Protein AF-M8AUJ8-F1 (afdb_monomer)

Solvent-accessible surface area (backbone atoms only — not comparable to full-atom values): 9485 Å² total; per-residue (Å²): 131,83,84,52,69,58,59,58,50,34,72,78,35,79,86,56,58,68,71,60,50,44,54,39,23,59,76,40,74,68,33,65,74,53,20,54,47,54,51,48,52,47,52,52,50,66,52,39,80,60,68,88,82,82,86,84,82,90,74,91,77,80,83,73,82,76,76,79,66,92,47,74,65,52,48,51,51,50,45,53,54,51,43,72,70,37,91,43,76,68,50,25,48,56,54,46,52,52,52,52,52,52,51,52,49,52,59,59,67,68,64,63,88,78,87,89,83,90,77,83,75,90,72,87,74,89,78,88,82,91,84,81,92,83,79,88,79,84,87,86,80,80,134

Foldseek 3Di:
DPDDLLVVLCVVVVPDDSVVLVVLCVVVVNDSVRSNVVVVVVVVVVVVVPDDDDDDDDDDDDDPPDDLDDDPVVLVVQLVVQLVPAPDPVSSVSSNVVSVVSVVVVVVVVPDPDDDDDDPDDDDDDDDDDDDDDDDDDDDDDD

Organism: Aegilops tauschii (NCBI:txid37682)

Radius of gyration: 35.71 Å; Cα contacts (8 Å, |Δi|>4): 50; chains: 1; bounding box: 120×41×60 Å

pLDDT: mean 72.96, std 19.4, range [40.44, 93.88]

Secondary structure (DSSP, 8-state):
----HHHHHHHH-TTS-HHHHHHHHHHTTT-HHHHHHHHHHHHHHHGGGG----------------PPPSSHHHHHHHHHHHHHT-SSHHHHHHHHHHHHHHHHHHHHHT-----SS--------------------------

Sequence (143 aa):
MEFDPVEAVQSVFPSADPQLLRGYLEASGNVLDAAIRSFRDYLASDSATTNAGASSSGVASDVPVMNTPANRTEWAELIVKEMSSASDPNDTRNRVFRILEMFDKCAANCSTPDEAHKMRETKGTTDGAGGKVSSGGDKRGKE

Nearest PDB structures (foldseek):
  2lva-assembly1_A  TM=3.846E-01  e=8.266E-01  Homo sapiens
  7lvf-assembly1_A  TM=7.072E-01  e=7.961E+00  Juglans regia

Mean predicted aligned error: 20.84 Å

Structure (mmCIF, N/CA/C/O backbone):
data_AF-M8AUJ8-F1
#
_entry.id   AF-M8AUJ8-F1
#
loop_
_atom_site.group_PDB
_atom_site.id
_atom_site.type_symbol
_atom_site.label_atom_id
_atom_site.label_alt_id
_atom_site.label_comp_id
_atom_site.label_asym_id
_atom_site.label_entity_id
_atom_site.label_seq_id
_atom_site.pdbx_PDB_ins_code
_atom_site.Cartn_x
_atom_site.Cartn_y
_atom_site.Cartn_z
_atom_site.occupancy
_atom_site.B_iso_or_equiv
_atom_site.auth_seq_id
_atom_site.auth_comp_id
_atom_site.auth_asym_id
_atom_site.auth_atom_id
_atom_site.pdbx_PDB_model_num
ATOM 1 N N . MET A 1 1 ? -21.529 20.122 -26.507 1.00 50.72 1 MET A N 1
ATOM 2 C CA . MET A 1 1 ? -20.677 19.749 -25.365 1.00 50.72 1 MET A CA 1
ATOM 3 C C . MET A 1 1 ? -19.553 18.921 -25.933 1.00 50.72 1 MET A C 1
ATOM 5 O O . MET A 1 1 ? -19.816 17.836 -26.434 1.00 50.72 1 MET A O 1
ATOM 9 N N . GLU A 1 2 ? -18.360 19.501 -25.997 1.00 73.94 2 GLU A N 1
ATOM 10 C CA . GLU A 1 2 ? -17.145 18.750 -26.301 1.00 73.94 2 GLU A CA 1
ATOM 11 C C . GLU A 1 2 ? -16.922 17.816 -25.110 1.00 73.94 2 GLU A C 1
ATOM 13 O O . GLU A 1 2 ? -16.987 18.259 -23.965 1.00 73.94 2 GLU A O 1
ATOM 18 N N . PHE A 1 3 ? -16.836 16.514 -25.359 1.00 78.38 3 PHE A N 1
ATOM 19 C CA . PHE A 1 3 ? -16.616 15.552 -24.289 1.00 78.38 3 PHE A CA 1
ATOM 20 C C . PHE A 1 3 ? -15.154 15.666 -23.872 1.00 78.38 3 PHE A C 1
ATOM 22 O O . PHE A 1 3 ? -14.282 15.214 -24.613 1.00 78.38 3 PHE A O 1
ATOM 29 N N . ASP A 1 4 ? -14.893 16.293 -22.725 1.00 87.00 4 ASP A N 1
ATOM 30 C CA . ASP A 1 4 ? -13.550 16.311 -22.160 1.00 87.00 4 ASP A CA 1
ATOM 31 C C . ASP A 1 4 ? -13.321 14.992 -21.397 1.00 87.00 4 ASP A C 1
ATOM 33 O O . ASP A 1 4 ? -13.940 14.760 -20.349 1.00 87.00 4 ASP A O 1
ATOM 37 N N . PRO A 1 5 ? -12.450 14.097 -21.900 1.00 85.69 5 PRO A N 1
ATOM 38 C CA . PRO A 1 5 ? -12.141 12.848 -21.216 1.00 85.69 5 PRO A CA 1
ATOM 39 C C . PRO A 1 5 ? -11.536 13.093 -19.828 1.00 85.69 5 PRO A C 1
ATOM 41 O O . PRO A 1 5 ? -11.712 12.261 -18.940 1.00 85.69 5 PRO A O 1
ATOM 44 N N . VAL A 1 6 ? -10.876 14.234 -19.602 1.00 90.00 6 VAL A N 1
ATOM 45 C CA . VAL A 1 6 ? -10.307 14.602 -18.299 1.00 90.00 6 VAL A CA 1
ATOM 46 C C . VAL A 1 6 ? -11.417 14.890 -17.294 1.00 90.00 6 VAL A C 1
ATOM 48 O O . VAL A 1 6 ? -11.365 14.366 -16.183 1.00 90.00 6 VAL A O 1
ATOM 51 N N . GLU A 1 7 ? -12.448 15.645 -17.684 1.00 90.94 7 GLU A N 1
ATOM 52 C CA . GLU A 1 7 ? -13.608 15.910 -16.821 1.00 90.94 7 GLU A CA 1
ATOM 53 C C . GLU A 1 7 ? -14.366 14.621 -16.484 1.00 90.94 7 GLU A C 1
ATOM 55 O O . GLU A 1 7 ? -14.806 14.435 -15.348 1.00 90.94 7 GLU A O 1
ATOM 60 N N . ALA A 1 8 ? -14.470 13.691 -17.438 1.00 89.56 8 ALA A N 1
ATOM 61 C CA . ALA A 1 8 ? -15.105 12.398 -17.203 1.00 89.56 8 ALA A CA 1
ATOM 62 C C . ALA A 1 8 ? -14.354 11.566 -16.147 1.00 89.56 8 ALA A C 1
ATOM 64 O O . ALA A 1 8 ? -14.984 10.996 -15.253 1.00 89.56 8 ALA A O 1
ATOM 65 N N . VAL A 1 9 ? -13.015 11.527 -16.194 1.00 89.69 9 VAL A N 1
ATOM 66 C CA . VAL A 1 9 ? -12.211 10.867 -15.148 1.00 89.69 9 VAL A CA 1
ATOM 67 C C . VAL A 1 9 ? -12.296 11.636 -13.826 1.00 89.69 9 VAL A C 1
ATOM 69 O O . VAL A 1 9 ? -12.431 11.023 -12.768 1.00 89.69 9 VAL A O 1
ATOM 72 N N . GLN A 1 10 ? -12.280 12.968 -13.865 1.00 90.19 10 GLN A N 1
ATOM 73 C CA . GLN A 1 10 ? -12.357 13.818 -12.675 1.00 90.19 10 GLN A CA 1
ATOM 74 C C . GLN A 1 10 ? -13.713 13.712 -11.964 1.00 90.19 10 GLN A C 1
ATOM 76 O O . GLN A 1 10 ? -13.777 13.795 -10.741 1.00 90.19 10 GLN A O 1
ATOM 81 N N . SER A 1 11 ? -14.796 13.433 -12.692 1.00 90.00 11 SER A N 1
ATOM 82 C CA . SER A 1 11 ? -16.095 13.115 -12.091 1.00 90.00 11 SER A CA 1
ATOM 83 C C . SER A 1 11 ? -16.045 11.836 -11.245 1.00 90.00 11 SER A C 1
ATOM 85 O O . SER A 1 11 ? -16.711 11.757 -10.212 1.00 90.00 11 SER A O 1
ATOM 87 N N . VAL A 1 12 ? -15.227 10.854 -11.643 1.00 90.81 12 VAL A N 1
ATOM 88 C CA . VAL A 1 12 ? -14.999 9.612 -10.884 1.00 90.81 12 VAL A CA 1
ATOM 89 C C . VAL A 1 12 ? -14.008 9.828 -9.736 1.00 90.81 12 VAL A C 1
ATOM 91 O O . VAL A 1 12 ? -14.132 9.183 -8.695 1.00 90.81 12 VAL A O 1
ATOM 94 N N . PHE A 1 13 ? -13.055 10.751 -9.896 1.00 89.62 13 PHE A N 1
ATOM 95 C CA . PHE A 1 13 ? -12.055 11.101 -8.883 1.00 89.62 13 PHE A CA 1
ATOM 96 C C . PHE A 1 13 ? -12.034 12.616 -8.620 1.00 89.62 13 PHE A C 1
ATOM 98 O O . PHE A 1 13 ? -11.138 13.312 -9.102 1.00 89.62 13 PHE A O 1
ATOM 105 N N . PRO A 1 14 ? -12.977 13.145 -7.816 1.00 85.88 14 PRO A N 1
ATOM 106 C CA . PRO A 1 14 ? -13.127 14.591 -7.615 1.00 85.88 14 PRO A CA 1
ATOM 107 C C . PRO A 1 14 ? -11.910 15.254 -6.961 1.00 85.88 14 PRO A C 1
ATOM 109 O O . PRO A 1 14 ? -11.692 16.451 -7.113 1.00 85.88 14 PRO A O 1
ATOM 112 N N . SER A 1 15 ? -11.128 14.476 -6.210 1.00 83.69 15 SER A N 1
ATOM 113 C CA . SER A 1 15 ? -9.914 14.919 -5.523 1.00 83.69 15 SER A CA 1
ATOM 114 C C . SER A 1 15 ? -8.636 14.713 -6.339 1.00 83.69 15 SER A C 1
ATOM 116 O O . SER A 1 15 ? -7.559 15.052 -5.854 1.00 83.69 15 SER A O 1
ATOM 118 N N . ALA A 1 16 ? -8.718 14.108 -7.529 1.00 86.31 16 ALA A N 1
ATOM 119 C CA . ALA A 1 16 ? -7.545 13.843 -8.351 1.00 86.31 16 ALA A CA 1
ATOM 120 C C . ALA A 1 16 ? -7.093 15.100 -9.096 1.00 86.31 16 ALA A C 1
ATOM 122 O O . ALA A 1 16 ? -7.909 15.870 -9.608 1.00 86.31 16 ALA A O 1
ATOM 123 N N . ASP A 1 17 ? -5.775 15.278 -9.177 1.00 91.38 17 ASP A N 1
ATOM 124 C CA . ASP A 1 17 ? -5.172 16.385 -9.909 1.00 91.38 17 ASP A CA 1
ATOM 125 C C . ASP A 1 17 ? -5.405 16.225 -11.427 1.00 91.38 17 ASP A C 1
ATOM 127 O O . ASP A 1 17 ? -4.971 15.226 -12.012 1.00 91.38 17 ASP A O 1
ATOM 131 N N . PRO A 1 18 ? -6.060 17.189 -12.099 1.00 88.75 18 PRO A N 1
ATOM 132 C CA . PRO A 1 18 ? -6.345 17.099 -13.528 1.00 88.75 18 PRO A CA 1
ATOM 133 C C . PRO A 1 18 ? -5.096 17.006 -14.419 1.00 88.75 18 PRO A C 1
ATOM 135 O O . PRO A 1 18 ? -5.197 16.460 -15.520 1.00 88.75 18 PRO A O 1
ATOM 138 N N . GLN A 1 19 ? -3.920 17.481 -13.982 1.00 90.38 19 GLN A N 1
ATOM 139 C CA . GLN A 1 19 ? -2.674 17.287 -14.748 1.00 90.38 19 GLN A CA 1
ATOM 140 C C . GLN A 1 19 ? -2.210 15.829 -14.718 1.00 90.38 19 GLN A C 1
ATOM 142 O O . GLN A 1 19 ? -1.810 15.276 -15.744 1.00 90.38 19 GLN A O 1
ATOM 147 N N . LEU A 1 20 ? -2.337 15.178 -13.564 1.00 89.69 20 LEU A N 1
ATOM 148 C CA . LEU A 1 20 ? -2.041 13.760 -13.418 1.00 89.69 20 LEU A 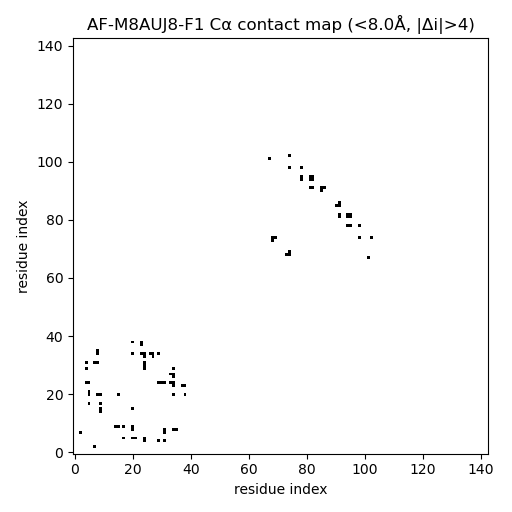CA 1
ATOM 149 C C . LEU A 1 20 ? -3.000 12.900 -14.253 1.00 89.69 20 LEU A C 1
ATOM 151 O O . LEU A 1 20 ? -2.557 12.010 -14.979 1.00 89.69 20 LEU A O 1
ATOM 155 N N . LEU A 1 21 ? -4.303 13.207 -14.224 1.00 90.88 21 LEU A N 1
ATOM 156 C CA . LEU A 1 21 ? -5.311 12.505 -15.032 1.00 90.88 21 LEU A CA 1
ATOM 157 C C . LEU A 1 21 ? -5.025 12.603 -16.539 1.00 90.88 21 LEU A C 1
ATOM 159 O O . LEU A 1 21 ? -5.172 11.610 -17.255 1.00 90.88 21 LEU A O 1
ATOM 163 N N . ARG A 1 22 ? -4.568 13.771 -17.014 1.00 91.06 22 ARG A N 1
ATOM 164 C CA . ARG A 1 22 ? -4.143 13.973 -18.410 1.00 91.06 22 ARG A CA 1
ATOM 165 C C . ARG A 1 22 ? -3.005 13.035 -18.805 1.00 91.06 22 ARG A C 1
ATOM 167 O O . ARG A 1 22 ? -3.096 12.411 -19.857 1.00 91.06 22 ARG A O 1
ATOM 174 N N . GLY A 1 23 ? -1.996 12.872 -17.950 1.00 90.94 23 GLY A N 1
ATOM 175 C CA . GLY A 1 23 ? -0.880 11.957 -18.211 1.00 90.94 23 GLY A CA 1
ATOM 176 C C . GLY A 1 23 ? -1.323 10.498 -18.376 1.00 90.94 23 GLY A C 1
ATOM 177 O O . GLY A 1 23 ? -0.884 9.815 -19.301 1.00 90.94 23 GLY A O 1
ATOM 178 N N . TYR A 1 24 ? -2.250 10.026 -17.536 1.00 90.62 24 TYR A N 1
ATOM 179 C CA . TYR A 1 24 ? -2.796 8.665 -17.651 1.00 90.62 24 TYR A CA 1
ATOM 180 C C . TYR A 1 24 ? -3.697 8.478 -18.873 1.00 90.62 24 TYR A C 1
ATOM 182 O O . TYR A 1 24 ? -3.685 7.407 -19.487 1.00 90.62 24 TYR A O 1
ATOM 190 N N . LEU A 1 25 ? -4.464 9.503 -19.246 1.00 92.38 25 LEU A N 1
ATOM 191 C CA . LEU A 1 25 ? -5.272 9.492 -20.464 1.00 92.38 25 LEU A CA 1
ATOM 192 C C . LEU A 1 25 ? -4.398 9.431 -21.715 1.00 92.38 25 LEU A C 1
ATOM 194 O O . LEU A 1 25 ? -4.657 8.601 -22.583 1.00 92.38 25 LEU A O 1
ATOM 198 N N . GLU A 1 26 ? -3.342 10.238 -21.792 1.00 92.62 26 GLU A N 1
ATOM 199 C CA . GLU A 1 26 ? -2.412 10.239 -22.925 1.00 92.62 26 GLU A CA 1
ATOM 200 C C . GLU A 1 26 ? -1.674 8.897 -23.052 1.00 92.62 26 GLU A C 1
ATOM 202 O O . GLU A 1 26 ? -1.658 8.301 -24.131 1.00 92.62 26 GLU A O 1
ATOM 207 N N . ALA A 1 27 ? -1.177 8.350 -21.936 1.00 89.81 27 ALA A N 1
ATOM 208 C CA . ALA A 1 27 ? -0.544 7.029 -21.899 1.00 89.81 27 ALA A CA 1
ATOM 209 C C . ALA A 1 27 ? -1.498 5.890 -22.306 1.00 89.81 27 ALA A C 1
ATOM 211 O O . ALA A 1 27 ? -1.072 4.881 -22.866 1.00 89.81 27 ALA A O 1
ATOM 212 N N . SER A 1 28 ? -2.797 6.064 -22.055 1.00 88.38 28 SER A N 1
ATOM 213 C CA . SER A 1 28 ? -3.847 5.110 -22.423 1.00 88.38 28 SER A CA 1
ATOM 214 C C . SER A 1 28 ? -4.383 5.309 -23.846 1.00 88.38 28 SER A C 1
ATOM 216 O O . SER A 1 28 ? -5.363 4.662 -24.216 1.00 88.38 28 SER A O 1
ATOM 218 N N . GLY A 1 29 ? -3.811 6.220 -24.643 1.00 91.25 29 GLY A N 1
ATOM 219 C CA . GLY A 1 29 ? -4.315 6.534 -25.984 1.00 91.25 29 GLY A CA 1
ATOM 220 C C . GLY A 1 29 ? -5.706 7.177 -25.967 1.00 91.25 29 GLY A C 1
ATOM 221 O O . GLY A 1 29 ? -6.522 6.921 -26.849 1.00 91.25 29 GLY A O 1
ATOM 222 N N . ASN A 1 30 ? -5.990 7.979 -24.939 1.00 89.94 30 ASN A N 1
ATOM 223 C CA . ASN A 1 30 ? -7.273 8.629 -24.677 1.00 89.94 30 ASN A CA 1
ATOM 224 C C . ASN A 1 30 ? -8.450 7.659 -24.438 1.00 89.94 30 ASN A C 1
ATOM 226 O O . ASN A 1 30 ? -9.613 7.999 -24.663 1.00 89.94 30 ASN A O 1
ATOM 230 N N . VAL A 1 31 ? -8.162 6.440 -23.968 1.00 93.88 31 VAL A N 1
ATOM 231 C CA . VAL A 1 31 ? -9.175 5.445 -23.591 1.00 93.88 31 VAL A CA 1
ATOM 232 C C . VAL A 1 31 ? -9.560 5.619 -22.120 1.00 93.88 31 VAL A C 1
ATOM 234 O O . VAL A 1 31 ? -8.780 5.310 -21.218 1.00 93.88 31 VAL A O 1
ATOM 237 N N . LEU A 1 32 ? -10.794 6.069 -21.878 1.00 90.94 32 LEU A N 1
ATOM 238 C CA . LEU A 1 32 ? -11.307 6.404 -20.544 1.00 90.94 32 LEU A CA 1
ATOM 239 C C . LEU A 1 32 ? -11.207 5.233 -19.548 1.00 90.94 32 LEU A C 1
ATOM 241 O O . LEU A 1 32 ? -10.657 5.381 -18.460 1.00 90.94 32 LEU A O 1
ATOM 245 N N . ASP A 1 33 ? -11.678 4.047 -19.936 1.00 91.88 33 ASP A N 1
ATOM 246 C CA . ASP A 1 33 ? -11.652 2.844 -19.090 1.00 91.88 33 ASP A CA 1
ATOM 247 C C . ASP A 1 33 ? -10.242 2.336 -18.773 1.00 91.88 33 ASP A C 1
ATOM 249 O O . ASP A 1 33 ? -10.028 1.664 -17.761 1.00 91.88 33 ASP A O 1
ATOM 253 N N . ALA A 1 34 ? -9.274 2.591 -19.652 1.00 93.62 34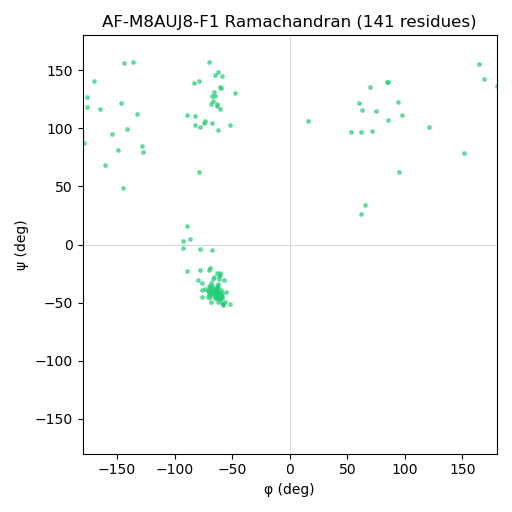 ALA A N 1
ATOM 254 C CA . ALA A 1 34 ? -7.885 2.227 -19.407 1.00 93.62 34 ALA A CA 1
ATOM 255 C C . ALA A 1 34 ? -7.254 3.205 -18.408 1.00 93.62 34 ALA A C 1
ATOM 257 O O . ALA A 1 34 ? -6.685 2.751 -17.416 1.00 93.62 34 ALA A O 1
ATOM 258 N N . ALA A 1 35 ? -7.481 4.511 -18.587 1.00 92.88 35 ALA A N 1
ATOM 259 C CA . ALA A 1 35 ? -6.975 5.552 -17.694 1.00 92.88 35 ALA A CA 1
ATOM 260 C C . ALA A 1 35 ? -7.561 5.458 -16.275 1.00 92.88 35 ALA A C 1
ATOM 262 O O . ALA A 1 35 ? -6.831 5.560 -15.289 1.00 92.88 35 ALA A O 1
ATOM 263 N N . ILE A 1 36 ? -8.870 5.203 -16.147 1.00 92.38 36 ILE A N 1
ATOM 264 C CA . ILE A 1 36 ? -9.527 5.007 -14.842 1.00 92.38 36 ILE A CA 1
ATOM 265 C C . ILE A 1 36 ? -8.920 3.807 -14.111 1.00 92.38 36 ILE A C 1
ATOM 267 O O . ILE A 1 36 ? -8.688 3.869 -12.905 1.00 92.38 36 ILE A O 1
ATOM 271 N N . ARG A 1 37 ? -8.667 2.708 -14.828 1.00 93.88 37 ARG A N 1
ATOM 272 C CA . ARG A 1 37 ? -8.092 1.489 -14.251 1.00 93.88 37 ARG A CA 1
ATOM 273 C C . ARG A 1 37 ? -6.648 1.706 -13.818 1.00 93.88 37 ARG A C 1
ATOM 275 O O . ARG A 1 37 ? -6.343 1.435 -12.667 1.00 93.88 37 ARG A O 1
ATOM 282 N N . SER A 1 38 ? -5.800 2.268 -14.681 1.00 89.56 38 SER A N 1
ATOM 283 C CA . SER A 1 38 ? -4.396 2.534 -14.346 1.00 89.56 38 SER A CA 1
ATOM 284 C C . SER A 1 38 ? -4.258 3.523 -13.193 1.00 89.56 38 SER A C 1
ATOM 286 O O . SER A 1 38 ? -3.383 3.363 -12.350 1.00 89.56 38 SER A O 1
ATOM 288 N N . PHE A 1 39 ? -5.136 4.527 -13.123 1.00 90.56 39 PHE A N 1
ATOM 289 C CA . PHE A 1 39 ? -5.132 5.485 -12.023 1.00 90.56 39 PHE A CA 1
ATOM 290 C C . PHE A 1 39 ? -5.610 4.854 -10.709 1.00 90.56 39 PHE A C 1
ATOM 292 O O . PHE A 1 39 ? -5.025 5.109 -9.661 1.00 90.56 39 PHE A O 1
ATOM 299 N N . ARG A 1 40 ? -6.621 3.975 -10.748 1.00 89.56 40 ARG A N 1
ATOM 300 C CA . ARG A 1 40 ? -7.019 3.172 -9.578 1.00 89.56 40 ARG A CA 1
ATOM 301 C C . ARG A 1 40 ? -5.912 2.244 -9.126 1.00 89.56 40 ARG A C 1
ATOM 303 O O . ARG A 1 40 ? -5.686 2.158 -7.929 1.00 89.56 40 ARG A O 1
ATOM 310 N N . ASP A 1 41 ? -5.231 1.589 -10.057 1.00 89.94 41 ASP A N 1
ATOM 311 C CA . ASP A 1 41 ? -4.105 0.717 -9.746 1.00 89.94 41 ASP A CA 1
ATOM 312 C C . ASP A 1 41 ? -2.955 1.527 -9.150 1.00 89.94 41 ASP A C 1
ATOM 314 O O . ASP A 1 41 ? -2.353 1.080 -8.184 1.00 89.94 41 ASP A O 1
ATOM 318 N N . TYR A 1 42 ? -2.700 2.745 -9.640 1.00 86.88 42 TYR A N 1
ATOM 319 C CA . TYR A 1 42 ? -1.747 3.676 -9.037 1.00 86.88 42 TYR A CA 1
ATOM 320 C C . TYR A 1 42 ? -2.154 4.073 -7.614 1.00 86.88 42 TYR A C 1
ATOM 322 O O . TYR A 1 42 ? -1.342 3.936 -6.711 1.00 86.88 42 TYR A O 1
ATOM 330 N N . LEU A 1 43 ? -3.404 4.481 -7.374 1.00 85.56 43 LEU A N 1
ATOM 331 C CA . LEU A 1 43 ? -3.892 4.814 -6.029 1.00 85.56 43 LEU A CA 1
ATOM 332 C C . LEU A 1 43 ? -3.883 3.603 -5.092 1.00 85.56 43 LEU A C 1
ATOM 334 O O . LEU A 1 43 ? -3.548 3.728 -3.919 1.00 85.56 43 LEU A O 1
ATOM 338 N N . ALA A 1 44 ? -4.238 2.428 -5.605 1.00 82.69 44 ALA A N 1
ATOM 339 C CA . ALA A 1 44 ? -4.172 1.177 -4.871 1.00 82.69 44 ALA A CA 1
ATOM 340 C C . ALA A 1 44 ? -2.721 0.773 -4.601 1.00 82.69 44 ALA A C 1
ATOM 342 O O . ALA A 1 44 ? -2.470 0.212 -3.548 1.00 82.69 44 ALA A O 1
ATOM 343 N N . SER A 1 45 ? -1.781 1.082 -5.499 1.00 74.31 45 SER A N 1
ATOM 344 C CA . SER A 1 45 ? -0.343 0.811 -5.349 1.00 74.31 45 SER A CA 1
ATOM 345 C C . SER A 1 45 ? 0.335 1.792 -4.392 1.00 74.31 45 SER A C 1
ATOM 347 O O . SER A 1 45 ? 1.149 1.379 -3.573 1.00 74.31 45 SER A O 1
ATOM 349 N N . ASP A 1 46 ? -0.043 3.068 -4.440 1.00 62.31 46 ASP A N 1
ATOM 350 C CA . ASP A 1 46 ? 0.396 4.118 -3.514 1.00 62.31 46 ASP A CA 1
ATOM 351 C C . ASP A 1 46 ? -0.168 3.847 -2.107 1.00 62.31 46 ASP A C 1
ATOM 353 O O . ASP A 1 46 ? 0.557 3.853 -1.112 1.00 62.31 46 ASP A O 1
ATOM 357 N N . SER A 1 47 ? -1.433 3.410 -2.038 1.00 50.78 47 SER A N 1
ATOM 358 C CA . SER A 1 47 ? -2.037 2.846 -0.826 1.00 50.78 47 SER A CA 1
ATOM 359 C C . SER A 1 47 ? -1.465 1.469 -0.444 1.00 50.78 47 SER A C 1
ATOM 361 O O . SER A 1 47 ? -1.579 1.074 0.717 1.00 50.78 47 SER A O 1
ATOM 363 N N . ALA A 1 48 ? -0.833 0.733 -1.366 1.00 43.66 48 ALA A N 1
ATOM 364 C CA . ALA A 1 48 ? -0.215 -0.577 -1.127 1.00 43.66 48 ALA A CA 1
ATOM 365 C C . ALA A 1 48 ? 1.254 -0.492 -0.687 1.00 43.66 48 ALA A C 1
ATOM 367 O O . ALA A 1 48 ? 1.909 -1.528 -0.577 1.00 43.66 48 ALA A O 1
ATOM 368 N N . THR A 1 49 ? 1.727 0.686 -0.262 1.00 45.19 49 THR A N 1
ATOM 369 C CA . THR A 1 49 ? 2.715 0.729 0.835 1.00 45.19 49 THR A CA 1
ATOM 370 C C . THR A 1 49 ? 2.100 0.273 2.175 1.00 45.19 49 THR A C 1
ATOM 372 O O . THR A 1 49 ? 2.803 0.048 3.157 1.00 45.19 49 THR A O 1
ATOM 375 N N . THR A 1 50 ? 0.791 -0.005 2.211 1.00 45.75 50 THR A N 1
ATOM 376 C CA . THR A 1 50 ? 0.187 -0.907 3.194 1.00 45.75 50 THR A CA 1
ATOM 377 C C . THR A 1 50 ? -0.675 -1.972 2.511 1.00 45.75 50 THR A C 1
ATOM 379 O O . THR A 1 50 ? -1.886 -1.843 2.418 1.00 45.75 50 THR A O 1
ATOM 382 N N . ASN A 1 51 ? -0.012 -3.050 2.087 1.00 46.47 51 ASN A N 1
ATOM 383 C CA . ASN A 1 51 ? -0.517 -4.426 1.996 1.00 46.47 51 ASN A CA 1
ATOM 384 C C . ASN A 1 51 ? -1.704 -4.721 1.047 1.00 46.47 51 ASN A C 1
ATOM 386 O O . ASN A 1 51 ? -2.852 -4.350 1.277 1.00 46.47 51 ASN A O 1
ATOM 390 N N . ALA A 1 52 ? -1.439 -5.532 0.023 1.00 52.06 52 ALA A N 1
ATOM 391 C CA . ALA A 1 52 ? -2.465 -6.122 -0.824 1.00 52.06 52 ALA A CA 1
ATOM 392 C C . ALA A 1 52 ? -3.362 -7.111 -0.049 1.00 52.06 52 ALA A C 1
ATOM 394 O O . ALA A 1 52 ? -2.866 -8.048 0.575 1.00 52.06 52 ALA A O 1
ATOM 395 N N . GLY A 1 53 ? -4.683 -6.962 -0.202 1.00 49.38 53 GLY A N 1
ATOM 396 C CA . GLY A 1 53 ? -5.607 -8.101 -0.220 1.00 49.38 53 GLY A CA 1
ATOM 397 C C . GLY A 1 53 ? -6.722 -8.139 0.831 1.00 49.38 53 GLY A C 1
ATOM 398 O O . GLY A 1 53 ? -6.537 -8.675 1.915 1.00 49.38 53 GLY A O 1
ATOM 399 N N . ALA A 1 54 ? -7.918 -7.752 0.371 1.00 47.81 54 ALA A N 1
ATOM 400 C CA . ALA A 1 54 ? -9.244 -8.258 0.751 1.00 47.81 54 ALA A CA 1
ATOM 401 C C . ALA A 1 54 ? -9.980 -7.675 1.984 1.00 47.81 54 ALA A C 1
ATOM 403 O O . ALA A 1 54 ? -9.748 -8.041 3.125 1.00 47.81 54 ALA A O 1
ATOM 404 N N . SER A 1 55 ? -11.015 -6.895 1.643 1.00 53.03 55 SER A N 1
ATOM 405 C CA . SER A 1 55 ? -12.369 -6.858 2.219 1.00 53.03 55 SER A CA 1
ATOM 406 C C . SER A 1 55 ? -12.616 -6.523 3.697 1.00 53.03 55 SER A C 1
ATOM 408 O O . SER A 1 55 ? -12.392 -7.320 4.596 1.00 53.03 55 SER A O 1
ATOM 410 N N . SER A 1 56 ? -13.420 -5.460 3.825 1.00 54.12 56 SER A N 1
ATOM 411 C CA . SER A 1 56 ? -14.549 -5.285 4.749 1.00 54.12 56 SER A CA 1
ATOM 412 C C . SER A 1 56 ? -14.304 -4.595 6.091 1.00 54.12 56 SER A C 1
ATOM 414 O O . SER A 1 56 ? -13.631 -5.099 6.977 1.00 54.12 56 SER A O 1
ATOM 416 N N . SER A 1 57 ? -15.083 -3.520 6.241 1.00 48.97 57 SER A N 1
ATOM 417 C CA . SER A 1 57 ? -15.531 -2.870 7.470 1.00 48.97 57 SER A CA 1
ATOM 418 C C . SER A 1 57 ? -14.496 -2.039 8.217 1.00 48.97 57 SER A C 1
ATOM 420 O O . SER A 1 57 ? -13.518 -2.528 8.765 1.00 48.97 57 SER A O 1
ATOM 422 N N . GLY A 1 58 ? -14.776 -0.737 8.250 1.00 56.94 58 GLY A N 1
ATOM 423 C CA . GLY A 1 58 ? -13.946 0.246 8.911 1.00 56.94 58 GLY A CA 1
ATOM 424 C C . GLY A 1 58 ? -13.827 0.024 10.410 1.00 56.94 58 GLY A C 1
ATOM 425 O O . GLY A 1 58 ? -14.782 -0.368 11.070 1.00 56.94 58 GLY A O 1
ATOM 426 N N . VAL A 1 59 ? -12.665 0.400 10.924 1.00 41.41 59 VAL A N 1
ATOM 427 C CA . VAL A 1 59 ? -12.501 1.022 12.230 1.00 41.41 59 VAL A CA 1
ATOM 428 C C . VAL A 1 59 ? -11.340 2.002 12.105 1.00 41.41 59 VAL A C 1
ATOM 430 O O . VAL A 1 59 ? -10.234 1.647 11.709 1.00 41.41 59 VAL A O 1
ATOM 433 N N . ALA A 1 60 ? -11.616 3.267 12.399 1.00 60.03 60 ALA A N 1
ATOM 434 C CA . ALA A 1 60 ? -10.576 4.186 12.811 1.00 60.03 60 ALA A CA 1
ATOM 435 C C . ALA A 1 60 ? -9.939 3.630 14.086 1.00 60.03 60 ALA A C 1
ATOM 437 O O . ALA A 1 60 ? -10.677 3.242 14.991 1.00 60.03 60 ALA A O 1
ATOM 438 N N . SER A 1 61 ? -8.613 3.630 14.176 1.00 45.47 61 SER A N 1
ATOM 439 C CA . SER A 1 61 ? -7.888 3.927 15.414 1.00 45.47 61 SER A CA 1
ATOM 440 C C . SER A 1 61 ? -6.392 3.925 15.143 1.00 45.47 61 SER A C 1
ATOM 442 O O . SER A 1 61 ? -5.831 2.915 14.738 1.00 45.47 61 SER A O 1
ATOM 444 N N . ASP A 1 62 ? -5.812 5.100 15.376 1.00 44.00 62 ASP A N 1
ATOM 445 C CA . ASP A 1 62 ? -4.486 5.304 15.949 1.00 44.00 62 ASP A CA 1
ATOM 446 C C . ASP A 1 62 ? -3.334 4.555 15.264 1.00 44.00 62 ASP A C 1
ATOM 448 O O . ASP A 1 62 ? -3.042 3.400 15.553 1.00 44.00 62 ASP A O 1
ATOM 452 N N . VAL A 1 63 ? -2.628 5.249 14.369 1.00 43.22 63 VAL A N 1
ATOM 453 C CA . VAL A 1 63 ? -1.218 4.937 14.126 1.00 43.22 63 VAL A CA 1
ATOM 454 C C . VAL A 1 63 ? -0.456 5.554 15.299 1.00 43.22 63 VAL A C 1
ATOM 456 O O . VAL A 1 63 ? -0.236 6.770 15.276 1.00 43.22 63 VAL A O 1
ATOM 459 N N . PRO A 1 64 ? -0.031 4.788 16.323 1.00 46.84 64 PRO A N 1
ATOM 460 C CA . PRO A 1 64 ? 1.015 5.283 17.188 1.00 46.84 64 PRO A CA 1
ATOM 461 C C . PRO A 1 64 ? 2.244 5.434 16.299 1.00 46.84 64 PRO A C 1
ATOM 463 O O . PRO A 1 64 ? 2.689 4.494 15.642 1.00 46.84 64 PRO A O 1
ATOM 466 N N . VAL A 1 65 ? 2.760 6.655 16.230 1.00 47.62 65 VAL A N 1
ATOM 467 C CA . VAL A 1 65 ? 4.065 6.952 15.649 1.00 47.62 65 VAL A CA 1
ATOM 468 C C . VAL A 1 65 ? 5.087 6.015 16.309 1.00 47.62 65 VAL A C 1
ATOM 470 O O . VAL A 1 65 ? 5.414 6.143 17.487 1.00 47.62 65 VAL A O 1
ATOM 473 N N . MET A 1 66 ? 5.494 4.971 15.587 1.00 53.38 66 MET A N 1
ATOM 474 C CA . MET A 1 66 ? 6.298 3.891 16.154 1.00 53.38 66 MET A CA 1
ATOM 475 C C . MET A 1 66 ? 7.719 4.401 16.374 1.00 53.38 66 MET A C 1
ATOM 477 O O . MET A 1 66 ? 8.483 4.592 15.430 1.00 53.38 66 MET A O 1
ATOM 481 N N . ASN A 1 67 ? 8.063 4.631 17.637 1.00 63.78 67 ASN A N 1
ATOM 482 C CA . ASN A 1 67 ? 9.437 4.796 18.083 1.00 63.78 67 ASN A CA 1
ATOM 483 C C . ASN A 1 67 ? 10.188 3.493 17.755 1.00 63.78 67 ASN A C 1
ATOM 485 O O . ASN A 1 67 ? 9.796 2.428 18.229 1.00 63.78 67 ASN A O 1
ATOM 489 N N . THR A 1 68 ? 11.197 3.544 16.883 1.00 74.94 68 THR A N 1
ATOM 490 C CA . THR A 1 68 ? 12.015 2.371 16.537 1.00 74.94 68 THR A CA 1
ATOM 491 C C . THR A 1 68 ? 12.770 1.884 17.776 1.00 74.94 68 THR A C 1
ATOM 493 O O . THR A 1 68 ? 13.573 2.654 18.306 1.00 74.94 68 THR A O 1
ATOM 496 N N . PRO A 1 69 ? 12.543 0.638 18.233 1.00 82.00 69 PRO A N 1
ATOM 497 C CA . PRO A 1 69 ? 13.187 0.107 19.429 1.00 82.00 69 PRO A CA 1
ATOM 498 C C . PRO A 1 69 ? 14.714 0.098 19.348 1.00 82.00 69 PRO A C 1
ATOM 500 O O . PRO A 1 69 ? 15.294 -0.183 18.294 1.00 82.00 69 PRO A O 1
ATOM 503 N N . ALA A 1 70 ? 15.380 0.339 20.478 1.00 78.19 70 ALA A N 1
ATOM 504 C CA . ALA A 1 70 ? 16.840 0.450 20.523 1.00 78.19 70 ALA A CA 1
ATOM 505 C C . ALA A 1 70 ? 17.548 -0.897 20.763 1.00 78.19 70 ALA A C 1
ATOM 507 O O . ALA A 1 70 ? 18.723 -1.048 20.429 1.00 78.19 70 ALA A O 1
ATOM 508 N N . ASN A 1 71 ? 16.864 -1.889 21.347 1.00 85.50 71 ASN A N 1
ATOM 509 C CA . ASN A 1 71 ? 17.462 -3.180 21.704 1.00 85.50 71 ASN A CA 1
ATOM 510 C C . ASN A 1 71 ? 16.580 -4.379 21.334 1.00 85.50 71 ASN A C 1
ATOM 512 O O . ASN A 1 71 ? 15.366 -4.270 21.197 1.00 85.50 71 ASN A O 1
ATOM 516 N N . ARG A 1 72 ? 17.207 -5.557 21.181 1.00 85.69 72 ARG A N 1
ATOM 517 C CA . ARG A 1 72 ? 16.534 -6.800 20.745 1.00 85.69 72 ARG A CA 1
ATOM 518 C C . ARG A 1 72 ? 15.368 -7.217 21.645 1.00 85.69 72 ARG A C 1
ATOM 520 O O . ARG A 1 72 ? 14.429 -7.834 21.154 1.00 85.69 72 ARG A O 1
ATOM 527 N N . THR A 1 73 ? 15.434 -6.904 22.938 1.00 89.38 73 THR A N 1
ATOM 528 C CA . THR A 1 73 ? 14.372 -7.230 23.895 1.00 89.38 73 THR A CA 1
ATOM 529 C C . THR A 1 73 ? 13.141 -6.368 23.645 1.00 89.38 73 THR A C 1
ATOM 531 O O . THR A 1 73 ? 12.046 -6.906 23.542 1.00 89.38 73 THR A O 1
ATOM 534 N N . GLU A 1 74 ? 13.314 -5.065 23.429 1.00 88.19 74 GLU A N 1
ATOM 535 C CA . GLU A 1 74 ? 12.217 -4.173 23.046 1.00 88.19 74 GLU A CA 1
ATOM 536 C C . GLU A 1 74 ? 11.616 -4.552 21.687 1.00 88.19 74 GLU A C 1
ATOM 538 O O . GLU A 1 74 ? 10.401 -4.484 21.529 1.00 88.19 74 GLU A O 1
ATOM 543 N N . TRP A 1 75 ? 12.423 -5.017 20.721 1.00 90.25 75 TRP A N 1
ATOM 544 C CA . TRP A 1 75 ? 11.893 -5.573 19.466 1.00 90.25 75 TRP A CA 1
ATOM 545 C C . TRP A 1 75 ? 11.001 -6.799 19.720 1.00 90.25 75 TRP A C 1
ATOM 547 O O . TRP A 1 75 ? 9.927 -6.906 19.129 1.00 90.25 75 TRP A O 1
ATOM 557 N N . ALA A 1 76 ? 11.401 -7.705 20.619 1.00 93.44 76 ALA A N 1
ATOM 558 C CA . ALA A 1 76 ? 10.595 -8.870 20.984 1.00 93.44 76 ALA A CA 1
ATOM 559 C C . ALA A 1 76 ? 9.311 -8.479 21.736 1.00 93.44 76 ALA A C 1
ATOM 561 O O . ALA A 1 76 ? 8.239 -8.998 21.428 1.00 93.44 76 ALA A O 1
ATOM 562 N N . GLU A 1 77 ?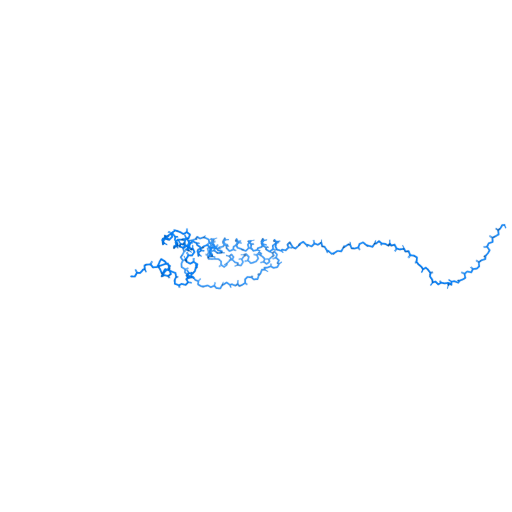 9.390 -7.543 22.682 1.00 91.69 77 GLU A N 1
ATOM 563 C CA . GLU A 1 77 ? 8.221 -7.032 23.404 1.00 91.69 77 GLU A CA 1
ATOM 564 C C . GLU A 1 77 ? 7.257 -6.294 22.479 1.00 91.69 77 GLU A C 1
ATOM 566 O O . GLU A 1 77 ? 6.045 -6.469 22.599 1.00 91.69 77 GLU A O 1
ATOM 571 N N . LEU A 1 78 ? 7.777 -5.521 21.523 1.00 90.25 78 LEU A N 1
ATOM 572 C CA . LEU A 1 78 ? 6.973 -4.850 20.511 1.00 90.25 78 LEU A CA 1
ATOM 573 C C . LEU A 1 78 ? 6.210 -5.872 19.671 1.00 90.25 78 LEU A C 1
ATOM 575 O O . LEU A 1 78 ? 5.002 -5.734 19.507 1.00 90.25 78 LEU A O 1
ATOM 579 N N . ILE A 1 79 ? 6.886 -6.930 19.217 1.00 92.12 79 ILE A N 1
ATOM 580 C CA . ILE A 1 79 ? 6.254 -8.038 18.497 1.00 92.12 79 ILE A CA 1
ATOM 581 C C . ILE A 1 79 ? 5.155 -8.674 19.354 1.00 92.12 79 ILE A C 1
ATOM 583 O O . ILE A 1 79 ? 4.018 -8.767 18.905 1.00 92.12 79 ILE A O 1
ATOM 587 N N . VAL A 1 80 ? 5.444 -9.064 20.598 1.00 93.44 80 VAL A N 1
ATOM 588 C CA . VAL A 1 80 ? 4.458 -9.718 21.477 1.00 93.44 80 VAL A CA 1
ATOM 589 C C . VAL A 1 80 ? 3.272 -8.799 21.776 1.00 93.44 80 VAL A C 1
ATOM 591 O O . VAL A 1 80 ? 2.126 -9.250 21.733 1.00 93.44 80 VAL A O 1
ATOM 594 N N . LYS A 1 81 ? 3.514 -7.512 22.040 1.00 91.06 81 LYS A N 1
ATOM 595 C CA . LYS A 1 81 ? 2.463 -6.521 22.311 1.00 91.06 81 LYS A CA 1
ATOM 596 C C . LYS A 1 81 ? 1.565 -6.310 21.097 1.00 91.06 81 LYS A C 1
ATOM 598 O O . LYS A 1 81 ? 0.342 -6.261 21.236 1.00 91.06 81 LYS A O 1
ATOM 603 N N . GLU A 1 82 ? 2.168 -6.243 19.920 1.00 88.62 82 GLU A N 1
ATOM 604 C CA . GLU A 1 82 ? 1.469 -6.051 18.657 1.00 88.62 82 GLU A CA 1
ATOM 605 C C . GLU A 1 82 ? 0.658 -7.297 18.269 1.00 88.62 82 GLU A C 1
ATOM 607 O O . GLU A 1 82 ? -0.516 -7.192 17.921 1.00 88.62 82 GLU A O 1
ATOM 612 N N . MET A 1 83 ? 1.233 -8.492 18.439 1.00 90.06 83 MET A N 1
ATOM 613 C CA . MET A 1 83 ? 0.537 -9.769 18.257 1.00 90.06 83 MET A CA 1
ATOM 614 C C . MET A 1 83 ? -0.630 -9.940 19.238 1.00 90.06 83 MET A C 1
ATOM 616 O O . MET A 1 83 ? -1.685 -10.427 18.847 1.00 90.06 83 MET A O 1
ATOM 620 N N . SER A 1 84 ? -0.457 -9.532 20.500 1.00 87.81 84 SER A N 1
ATOM 621 C CA . SER A 1 84 ? -1.500 -9.631 21.538 1.00 87.81 84 SER A CA 1
ATOM 622 C C . SER A 1 84 ? -2.656 -8.658 21.312 1.00 87.81 84 SER A C 1
ATOM 624 O O . SER A 1 84 ? -3.754 -8.874 21.812 1.00 87.81 84 SER A O 1
ATOM 626 N N . SER A 1 85 ? -2.405 -7.587 20.559 1.00 88.62 85 SER A N 1
ATOM 627 C CA . SER A 1 85 ? -3.408 -6.594 20.177 1.00 88.62 85 SER A CA 1
ATOM 628 C C . SER A 1 85 ? -4.058 -6.915 18.827 1.00 88.62 85 SER A C 1
ATOM 630 O O . SER A 1 85 ? -4.802 -6.085 18.307 1.00 88.62 85 SER A O 1
ATOM 632 N N . ALA A 1 86 ? -3.711 -8.045 18.204 1.00 91.19 86 ALA A N 1
ATOM 633 C CA . ALA A 1 86 ? -4.193 -8.420 16.882 1.00 91.19 86 ALA A CA 1
ATOM 634 C C . ALA A 1 86 ? -5.569 -9.076 16.945 1.00 91.19 86 ALA A C 1
ATOM 636 O O . ALA A 1 86 ? -5.832 -9.912 17.808 1.00 91.19 86 ALA A O 1
ATOM 637 N N . SER A 1 87 ? -6.428 -8.709 15.996 1.00 88.56 87 SER A N 1
ATOM 638 C CA . SER A 1 87 ? -7.794 -9.239 15.915 1.00 88.56 87 SER A CA 1
ATOM 639 C C . SER A 1 87 ? -7.825 -10.661 15.358 1.00 88.56 87 SER A C 1
ATOM 641 O O . SER A 1 87 ? -8.648 -11.473 15.768 1.00 88.56 87 SER A O 1
ATOM 643 N N . ASP A 1 88 ? -6.901 -10.970 14.444 1.00 90.25 88 ASP A N 1
ATOM 644 C CA . ASP A 1 88 ? -6.898 -12.198 13.654 1.00 90.25 88 ASP A CA 1
ATOM 645 C C . ASP A 1 88 ? -5.472 -12.700 13.405 1.00 90.25 88 ASP A C 1
ATOM 647 O O . ASP A 1 88 ? -4.537 -11.902 13.321 1.00 90.25 88 ASP A O 1
ATOM 651 N N . PRO A 1 89 ? -5.270 -14.004 13.148 1.00 87.38 89 PRO A N 1
ATOM 652 C CA . PRO A 1 89 ? -3.945 -14.543 12.838 1.00 87.38 89 PRO A CA 1
ATOM 653 C C . PRO A 1 89 ? -3.323 -13.939 11.569 1.00 87.38 89 PRO A C 1
ATOM 655 O O . PRO A 1 89 ? -2.099 -13.901 11.439 1.00 87.38 89 PRO A O 1
ATOM 658 N N . ASN A 1 90 ? -4.137 -13.472 10.616 1.00 90.81 90 ASN A N 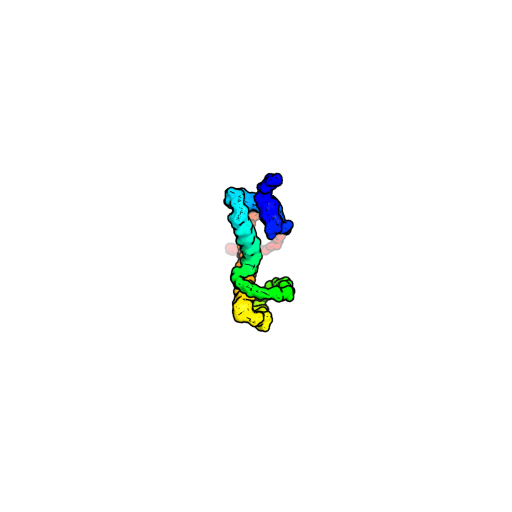1
ATOM 659 C CA . ASN A 1 90 ? -3.632 -12.764 9.439 1.00 90.81 90 ASN A CA 1
ATOM 660 C C . ASN A 1 90 ? -3.155 -11.344 9.789 1.00 90.81 90 ASN A C 1
ATOM 662 O O . ASN A 1 90 ? -2.112 -10.914 9.300 1.00 90.81 90 ASN A O 1
ATOM 666 N N . ASP A 1 91 ? -3.868 -10.658 10.687 1.00 86.75 91 ASP A N 1
ATOM 667 C CA . ASP A 1 91 ? -3.464 -9.361 11.237 1.00 86.75 91 ASP A CA 1
ATOM 668 C C . ASP A 1 91 ? -2.156 -9.486 12.030 1.00 86.75 91 ASP A C 1
ATOM 670 O O . ASP A 1 91 ? -1.198 -8.756 11.775 1.00 86.75 91 ASP A O 1
ATOM 674 N N . THR A 1 92 ? -2.051 -10.509 12.886 1.00 92.12 92 THR A N 1
ATOM 675 C CA . THR A 1 92 ? -0.816 -10.860 13.599 1.00 92.12 92 THR A CA 1
ATOM 676 C C . THR A 1 92 ? 0.357 -10.998 12.631 1.00 92.12 92 THR A C 1
ATOM 678 O O . THR A 1 92 ? 1.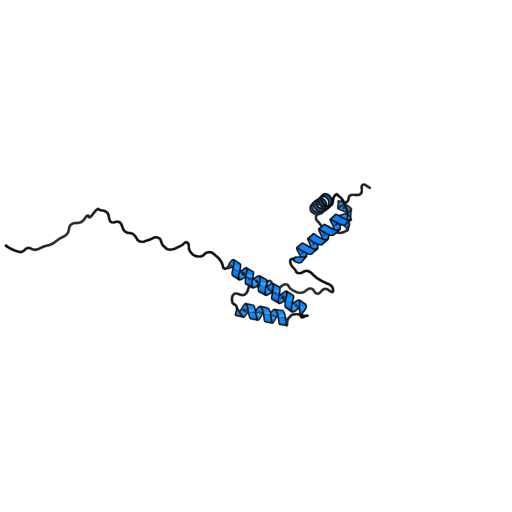393 -10.369 12.827 1.00 92.12 92 THR A O 1
ATOM 681 N N . ARG A 1 93 ? 0.201 -11.787 11.558 1.00 91.06 93 ARG A N 1
ATOM 682 C CA . ARG A 1 93 ? 1.262 -11.983 10.558 1.00 91.06 93 ARG A CA 1
ATOM 683 C C . ARG A 1 93 ? 1.678 -10.665 9.918 1.00 91.06 93 ARG A C 1
ATOM 685 O O . ARG A 1 93 ? 2.866 -10.367 9.913 1.00 91.06 93 ARG A O 1
ATOM 692 N N . ASN A 1 94 ? 0.726 -9.871 9.428 1.00 91.81 94 ASN A N 1
ATOM 693 C CA . ASN A 1 94 ? 1.018 -8.594 8.771 1.00 91.81 94 ASN A CA 1
ATOM 694 C C . ASN A 1 94 ? 1.778 -7.634 9.695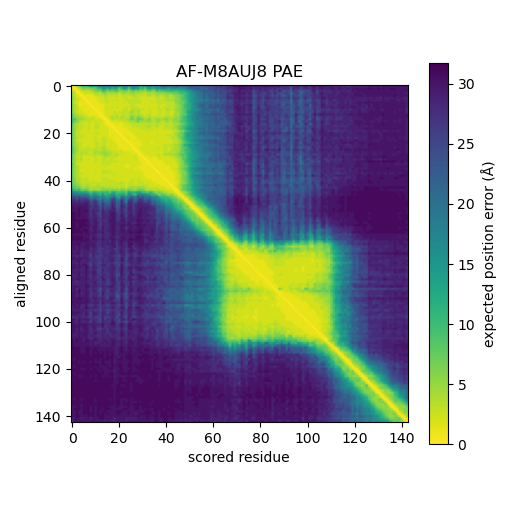 1.00 91.81 94 ASN A C 1
ATOM 696 O O . ASN A 1 94 ? 2.746 -6.994 9.282 1.00 91.81 94 ASN A O 1
ATOM 700 N N . ARG A 1 95 ? 1.373 -7.572 10.965 1.00 89.50 95 ARG A N 1
ATOM 701 C CA . ARG A 1 95 ? 2.000 -6.712 11.970 1.00 89.50 95 ARG A CA 1
ATOM 702 C C . ARG A 1 95 ? 3.411 -7.183 12.328 1.00 89.50 95 ARG A C 1
ATOM 704 O O . ARG A 1 95 ? 4.329 -6.368 12.377 1.00 89.50 95 ARG A O 1
ATOM 711 N N . VAL A 1 96 ? 3.615 -8.494 12.476 1.00 92.38 96 VAL A N 1
ATOM 712 C CA . VAL A 1 96 ? 4.944 -9.088 12.705 1.00 92.38 96 VAL A CA 1
ATOM 713 C C . VAL A 1 96 ? 5.872 -8.855 11.513 1.00 92.38 96 VAL A C 1
ATOM 715 O O . VAL A 1 96 ? 7.007 -8.428 11.712 1.00 92.38 96 VAL A O 1
ATOM 718 N N . PHE A 1 97 ? 5.400 -9.079 10.281 1.00 92.94 97 PHE A N 1
ATOM 719 C CA . PHE A 1 97 ? 6.198 -8.846 9.073 1.00 92.94 97 PHE A CA 1
ATOM 720 C C . PHE A 1 97 ? 6.652 -7.391 8.963 1.00 92.94 97 PHE A C 1
ATOM 722 O O . PHE A 1 97 ? 7.833 -7.148 8.727 1.00 92.94 97 PHE A O 1
ATOM 729 N N . ARG A 1 98 ? 5.755 -6.431 9.224 1.00 91.19 98 ARG A N 1
ATOM 730 C CA . ARG A 1 98 ? 6.100 -5.003 9.240 1.00 91.19 98 ARG A CA 1
ATOM 731 C C . ARG A 1 98 ? 7.187 -4.688 10.270 1.00 91.19 98 ARG A C 1
ATOM 733 O O . ARG A 1 98 ? 8.135 -3.973 9.960 1.00 91.19 98 ARG A O 1
ATOM 740 N N . ILE A 1 99 ? 7.071 -5.217 11.490 1.00 91.38 99 ILE A N 1
ATOM 741 C CA . ILE A 1 99 ? 8.068 -4.973 12.544 1.00 91.38 99 ILE A CA 1
ATOM 742 C C . ILE A 1 99 ? 9.427 -5.591 12.170 1.00 91.38 99 ILE A C 1
ATOM 744 O O . ILE A 1 99 ? 10.459 -4.956 12.375 1.00 91.38 99 ILE A O 1
ATOM 748 N N . LEU A 1 100 ? 9.449 -6.790 11.582 1.00 92.06 100 LEU A N 1
ATOM 749 C CA . LEU A 1 100 ? 10.689 -7.434 11.129 1.00 92.06 100 LEU A CA 1
ATOM 750 C C . LEU A 1 100 ? 11.345 -6.695 9.955 1.00 92.06 100 LEU A C 1
ATOM 752 O O . LEU A 1 100 ? 12.566 -6.569 9.918 1.00 92.06 100 LEU A O 1
ATOM 756 N N . GLU A 1 101 ? 10.552 -6.157 9.031 1.00 89.38 101 GLU A N 1
ATOM 757 C CA . GLU A 1 101 ? 11.057 -5.306 7.953 1.00 89.38 101 GLU A CA 1
ATOM 758 C C . GLU A 1 101 ? 11.676 -4.010 8.507 1.00 89.38 101 GLU A C 1
ATOM 760 O O . GLU A 1 101 ? 12.743 -3.585 8.065 1.00 89.38 101 GLU A O 1
ATOM 765 N N . MET A 1 102 ? 11.055 -3.399 9.523 1.00 86.75 102 MET A N 1
ATOM 766 C CA . MET A 1 102 ? 11.632 -2.242 10.219 1.00 86.75 102 MET A CA 1
ATOM 767 C C . MET A 1 102 ? 12.951 -2.587 10.921 1.00 86.75 102 MET A C 1
ATOM 769 O O . MET A 1 102 ? 13.883 -1.785 10.869 1.00 86.75 102 MET A O 1
ATOM 773 N N . PHE A 1 103 ? 13.048 -3.765 11.542 1.00 87.94 103 PHE A N 1
ATOM 774 C CA . PHE A 1 103 ? 14.282 -4.243 12.171 1.00 87.94 103 PHE A CA 1
ATOM 775 C C . PHE A 1 103 ? 15.421 -4.376 11.153 1.00 87.94 103 PHE A C 1
ATOM 777 O O . PHE A 1 103 ? 16.524 -3.887 11.401 1.00 87.94 103 PHE A O 1
ATOM 784 N N . ASP A 1 104 ? 15.148 -4.988 9.999 1.00 88.38 104 ASP A N 1
ATOM 785 C CA . ASP A 1 104 ? 16.147 -5.184 8.943 1.00 88.38 104 ASP A CA 1
ATOM 786 C C . ASP A 1 104 ? 16.597 -3.849 8.339 1.00 88.38 104 ASP A C 1
ATOM 788 O O . ASP A 1 104 ? 17.791 -3.591 8.180 1.00 88.38 104 ASP A O 1
ATOM 792 N N . LYS A 1 105 ? 15.650 -2.927 8.123 1.00 83.50 105 LYS A N 1
ATOM 793 C CA . LYS A 1 105 ? 15.968 -1.556 7.714 1.00 83.50 105 LYS A CA 1
ATOM 794 C C . LYS A 1 105 ? 16.886 -0.896 8.741 1.00 83.50 105 LYS A C 1
ATOM 796 O O . LYS A 1 105 ? 17.955 -0.453 8.337 1.00 83.50 105 LYS A O 1
ATOM 801 N N . CYS A 1 106 ? 16.549 -0.911 10.034 1.00 81.56 106 CYS A N 1
ATOM 802 C CA . CYS A 1 106 ? 17.403 -0.364 11.099 1.00 81.56 106 CYS A CA 1
ATOM 803 C C . CYS A 1 106 ? 18.816 -0.969 11.112 1.00 81.56 106 CYS A C 1
ATOM 805 O O . CYS A 1 106 ? 19.791 -0.231 11.270 1.00 81.56 106 CYS A O 1
ATOM 807 N N . ALA A 1 107 ? 18.943 -2.281 10.903 1.00 75.50 107 ALA A N 1
ATOM 808 C CA . ALA A 1 107 ? 20.237 -2.955 10.804 1.00 75.50 107 ALA A CA 1
ATOM 809 C C . ALA A 1 107 ? 21.026 -2.544 9.542 1.00 75.50 107 ALA A C 1
ATOM 811 O O . ALA A 1 107 ? 22.246 -2.379 9.584 1.00 75.50 107 ALA A O 1
ATOM 812 N N . ALA A 1 108 ? 20.347 -2.309 8.417 1.00 73.75 108 ALA A N 1
ATOM 813 C CA . ALA A 1 108 ? 20.980 -1.801 7.204 1.00 73.75 108 ALA A CA 1
ATOM 814 C C . ALA A 1 108 ? 21.443 -0.340 7.363 1.00 73.75 108 ALA A C 1
ATOM 816 O O . ALA A 1 108 ? 22.504 0.029 6.861 1.00 73.75 108 ALA A O 1
ATOM 817 N N . ASN A 1 109 ? 20.690 0.496 8.089 1.00 65.75 109 ASN A N 1
ATOM 818 C CA . ASN A 1 109 ? 21.053 1.905 8.306 1.00 65.75 109 ASN A CA 1
ATOM 819 C C . ASN A 1 109 ? 22.151 2.089 9.362 1.00 65.75 109 ASN A C 1
ATOM 821 O O . ASN A 1 109 ? 22.819 3.120 9.354 1.00 65.75 109 ASN A O 1
ATOM 825 N N . CYS A 1 110 ? 22.350 1.124 10.269 1.00 55.69 110 CYS A N 1
ATOM 826 C CA . CYS A 1 110 ? 23.449 1.174 11.237 1.00 55.69 110 CYS A CA 1
ATOM 827 C C . CYS A 1 110 ? 24.807 0.787 10.629 1.00 55.69 110 CYS A C 1
ATOM 829 O O . CYS A 1 110 ? 25.831 0.904 11.299 1.00 55.69 110 CYS A O 1
ATOM 831 N N . SER A 1 111 ? 24.838 0.377 9.356 1.00 54.22 111 SER A N 1
ATOM 832 C CA . SER A 1 111 ? 26.067 0.266 8.567 1.00 54.22 111 SER A CA 1
ATOM 833 C C . SER A 1 111 ? 26.510 1.643 8.063 1.00 54.22 111 SER A C 1
ATOM 835 O O . SER A 1 111 ? 26.585 1.897 6.862 1.00 54.22 111 SER A O 1
ATOM 837 N N . THR A 1 112 ? 26.821 2.560 8.978 1.00 46.44 112 THR A N 1
ATOM 838 C CA . THR A 1 112 ? 27.790 3.608 8.651 1.00 46.44 112 THR A CA 1
ATOM 839 C C . THR A 1 112 ? 29.150 2.925 8.488 1.00 46.44 112 THR A C 1
ATOM 841 O O . THR A 1 112 ? 29.536 2.184 9.395 1.00 46.44 112 THR A O 1
ATOM 844 N N . PRO A 1 113 ? 29.889 3.134 7.383 1.00 44.25 113 PRO A N 1
ATOM 845 C CA . PRO A 1 113 ? 31.302 2.789 7.337 1.00 44.25 113 PRO A CA 1
ATOM 846 C C . PRO A 1 113 ? 32.020 3.646 8.384 1.00 44.25 113 PRO A C 1
ATOM 848 O O . PRO A 1 113 ? 32.278 4.829 8.169 1.00 44.25 113 PRO A O 1
ATOM 851 N N . ASP A 1 114 ? 32.268 3.062 9.551 1.00 54.34 114 ASP A N 1
ATOM 852 C CA . ASP A 1 114 ? 33.331 3.518 10.434 1.00 54.34 114 ASP A CA 1
ATOM 853 C C . ASP A 1 114 ? 34.683 3.163 9.789 1.00 54.34 11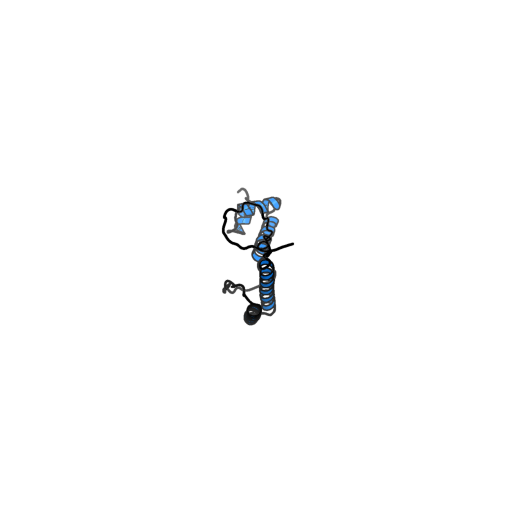4 ASP A C 1
ATOM 855 O O . ASP A 1 114 ? 34.753 2.245 8.972 1.00 54.34 114 ASP A O 1
ATOM 859 N N . GLU A 1 115 ? 35.740 3.881 10.166 1.00 53.88 115 GLU A N 1
ATOM 860 C CA . GLU A 1 115 ? 37.130 3.784 9.674 1.00 53.88 115 GLU A CA 1
ATOM 861 C C . GLU A 1 115 ? 37.548 4.749 8.546 1.00 53.88 115 GLU A C 1
ATOM 863 O O . GLU A 1 115 ? 38.025 4.365 7.479 1.00 53.88 115 GLU A O 1
ATOM 868 N N . ALA A 1 116 ? 37.509 6.053 8.836 1.00 46.09 116 ALA A N 1
ATOM 869 C CA . ALA A 1 116 ? 38.492 6.985 8.268 1.00 46.09 116 ALA A CA 1
ATOM 870 C C . ALA A 1 116 ? 38.865 8.099 9.255 1.00 46.09 116 ALA A C 1
ATOM 872 O O . ALA A 1 116 ? 38.880 9.282 8.919 1.00 46.09 116 ALA A O 1
ATOM 873 N N . HIS A 1 117 ? 39.181 7.743 10.497 1.00 54.56 117 HIS A N 1
ATOM 874 C CA . HIS A 1 117 ? 39.903 8.646 11.385 1.00 54.56 117 HIS A CA 1
ATOM 875 C C . HIS A 1 117 ? 40.668 7.850 12.434 1.00 54.56 117 HIS A C 1
ATOM 877 O O . HIS A 1 117 ? 40.108 7.530 13.470 1.00 54.56 117 HIS A O 1
ATOM 883 N N . LYS A 1 118 ? 41.958 7.580 12.171 1.00 57.88 118 LYS A N 1
ATOM 884 C CA . LYS A 1 118 ? 43.070 7.526 13.153 1.00 57.88 118 LYS A CA 1
ATOM 885 C C . LYS A 1 118 ? 44.166 6.567 12.702 1.00 57.88 118 LYS A C 1
ATOM 887 O O . LYS A 1 118 ? 44.335 5.486 13.241 1.00 57.88 118 LYS A O 1
ATOM 892 N N . MET A 1 119 ? 44.991 7.032 11.774 1.00 46.78 119 MET A N 1
ATOM 893 C CA . MET A 1 119 ? 46.385 6.596 11.689 1.00 46.78 119 MET A CA 1
ATOM 894 C C . MET A 1 119 ? 47.161 7.634 10.873 1.00 46.78 119 MET A C 1
ATOM 896 O O . MET A 1 119 ? 47.570 7.380 9.747 1.00 46.78 119 MET A O 1
ATOM 900 N N . ARG A 1 120 ? 47.344 8.848 11.413 1.00 54.81 120 ARG A N 1
ATOM 901 C CA . ARG A 1 120 ? 48.486 9.650 10.962 1.00 54.81 120 ARG A CA 1
ATOM 902 C C . ARG A 1 120 ? 49.682 9.138 11.753 1.00 54.81 120 ARG A C 1
ATOM 904 O O . ARG A 1 120 ? 49.791 9.372 12.957 1.00 54.81 120 ARG A O 1
ATOM 911 N N . GLU A 1 121 ? 50.484 8.339 11.066 1.00 44.53 121 GLU A N 1
ATOM 912 C CA . GLU A 1 121 ? 51.736 7.788 11.548 1.00 44.53 121 GLU A CA 1
ATOM 913 C C . GLU A 1 121 ? 52.603 8.869 12.195 1.00 44.53 121 GLU A C 1
ATOM 915 O O . GLU A 1 121 ? 52.882 9.931 11.633 1.00 44.53 121 GLU A O 1
ATOM 920 N N . THR A 1 122 ? 53.073 8.555 13.393 1.00 51.94 122 THR A N 1
ATOM 921 C CA . THR A 1 122 ? 54.291 9.111 13.956 1.00 51.94 122 THR A CA 1
ATOM 922 C C . THR A 1 122 ? 55.472 8.591 13.141 1.00 51.94 122 THR A C 1
ATOM 924 O O . THR A 1 122 ? 55.886 7.445 13.316 1.00 51.94 122 THR A O 1
ATOM 927 N N . LYS A 1 123 ? 56.052 9.427 12.281 1.00 52.09 123 LYS A N 1
ATOM 928 C CA . LYS A 1 123 ? 57.396 9.186 11.751 1.00 52.09 123 LYS A CA 1
ATOM 929 C C . LYS A 1 123 ? 58.212 10.462 11.843 1.00 52.09 123 LYS A C 1
ATOM 931 O O . LYS A 1 123 ? 57.908 11.463 11.202 1.00 52.09 123 LYS A O 1
ATOM 936 N N . GLY A 1 124 ? 59.217 10.417 12.711 1.00 45.91 124 GLY A N 1
ATOM 937 C CA . GLY A 1 124 ? 60.200 11.473 12.852 1.00 45.91 124 GLY A CA 1
ATOM 938 C C . GLY A 1 124 ? 61.049 11.631 11.594 1.00 45.91 124 GLY A C 1
ATOM 939 O O . GLY A 1 124 ? 61.400 10.658 10.934 1.00 45.91 124 GLY A O 1
ATOM 940 N N . THR A 1 125 ? 61.416 12.876 11.326 1.00 47.47 125 THR A N 1
ATOM 941 C CA . THR A 1 125 ? 62.742 13.254 10.842 1.00 47.47 125 THR A CA 1
ATOM 942 C C . THR A 1 125 ? 63.028 14.563 11.580 1.00 47.47 125 THR A C 1
ATOM 944 O O . THR A 1 125 ? 62.271 15.522 11.486 1.00 47.47 125 THR A O 1
ATOM 947 N N . THR A 1 126 ? 63.808 14.523 12.661 1.00 54.19 126 THR A N 1
ATOM 948 C CA . THR A 1 126 ? 65.235 14.869 12.633 1.00 54.19 126 THR A CA 1
ATOM 949 C C . THR A 1 126 ? 65.608 15.631 11.368 1.00 54.19 126 THR A C 1
ATOM 951 O O . THR A 1 126 ? 65.596 15.054 10.292 1.00 54.19 126 THR A O 1
ATOM 954 N N . ASP A 1 127 ? 65.845 16.934 11.505 1.00 43.12 127 ASP A N 1
ATOM 955 C CA . ASP A 1 127 ? 67.054 17.566 10.987 1.00 43.12 127 ASP A CA 1
ATOM 956 C C . ASP A 1 127 ? 67.242 18.957 11.611 1.00 43.12 127 ASP A C 1
ATOM 958 O O . ASP A 1 127 ? 66.425 19.860 11.472 1.00 43.12 127 ASP A O 1
ATOM 962 N N . GLY A 1 128 ? 68.348 19.071 12.351 1.00 45.12 128 GLY A N 1
ATOM 963 C CA . GLY A 1 128 ? 69.257 20.213 12.316 1.00 45.12 128 GLY A CA 1
ATOM 964 C C . GLY A 1 128 ? 68.744 21.595 12.719 1.00 45.12 128 GLY A C 1
ATOM 965 O O . GLY A 1 128 ? 68.323 22.369 11.874 1.00 45.12 128 GLY A O 1
ATOM 966 N N . ALA A 1 129 ? 68.983 21.972 13.977 1.00 46.84 129 ALA A N 1
ATOM 967 C CA . ALA A 1 129 ? 69.801 23.148 14.317 1.00 46.84 129 ALA A CA 1
ATOM 968 C C . ALA A 1 129 ? 69.895 23.267 15.844 1.00 46.84 129 ALA A C 1
ATOM 970 O O . ALA A 1 129 ? 69.092 23.923 16.505 1.00 46.84 129 ALA A O 1
ATOM 971 N N . GLY A 1 130 ? 70.889 22.578 16.409 1.00 40.44 130 GLY A N 1
ATOM 972 C CA . GLY A 1 130 ? 71.268 22.718 17.806 1.00 40.44 130 GLY A CA 1
ATOM 973 C C . GLY A 1 130 ? 71.810 24.119 18.081 1.00 40.44 130 GLY A C 1
ATOM 974 O O . GLY A 1 130 ? 72.736 24.584 17.422 1.00 40.44 130 GLY A O 1
ATOM 975 N N . GLY A 1 131 ? 71.242 24.771 19.090 1.00 42.44 131 GLY A N 1
ATOM 976 C CA . GLY A 1 131 ? 71.705 26.053 19.590 1.00 42.44 131 GLY A CA 1
ATOM 977 C C . GLY A 1 131 ? 71.423 26.186 21.078 1.00 42.44 131 GLY A C 1
ATOM 978 O O . GLY A 1 131 ? 70.451 26.827 21.453 1.00 42.44 131 GLY A O 1
ATOM 979 N N . LYS A 1 132 ? 72.280 25.608 21.926 1.00 51.59 132 LYS A N 1
ATOM 980 C CA . LYS A 1 132 ? 72.861 26.323 23.073 1.00 51.59 132 LYS A CA 1
ATOM 981 C C . LYS A 1 132 ? 73.871 25.467 23.829 1.00 51.59 132 LYS A C 1
ATOM 983 O O . LYS A 1 132 ? 73.600 24.360 24.271 1.00 51.59 132 LYS A O 1
ATOM 988 N N . VAL A 1 133 ? 75.032 26.084 23.977 1.00 50.66 133 VAL A N 1
ATOM 989 C CA . VAL A 1 133 ? 76.177 25.726 24.802 1.00 50.66 133 VAL A CA 1
ATOM 990 C C . VAL A 1 133 ? 75.829 25.676 26.293 1.00 50.66 133 VAL A C 1
ATOM 992 O O . VAL A 1 133 ? 75.178 26.581 26.816 1.00 50.66 133 VAL A O 1
ATOM 995 N N . SER A 1 134 ? 76.297 24.633 26.975 1.00 53.31 134 SER A N 1
ATOM 996 C CA . SER A 1 134 ? 76.630 24.558 28.412 1.00 53.31 134 SER A CA 1
ATOM 997 C C . SER A 1 134 ? 76.841 23.084 28.755 1.00 53.31 134 SER A C 1
ATOM 999 O O . SER A 1 134 ? 76.089 22.250 28.281 1.00 53.31 134 SER A O 1
ATOM 1001 N N . SER A 1 135 ? 77.756 22.646 29.602 1.00 49.72 135 SER A N 1
ATOM 1002 C CA . SER A 1 135 ? 78.878 23.236 30.325 1.00 49.72 135 SER A CA 1
ATOM 1003 C C . SER A 1 135 ? 79.455 22.055 31.114 1.00 49.72 135 SER A C 1
ATOM 1005 O O . SER A 1 135 ? 78.686 21.305 31.711 1.00 49.72 135 SER A O 1
ATOM 1007 N N . GLY A 1 136 ? 80.780 21.915 31.149 1.00 45.84 136 GLY A N 1
ATOM 1008 C CA . GLY A 1 136 ? 81.483 21.009 32.063 1.00 45.84 136 GLY A CA 1
ATOM 1009 C C . GLY A 1 136 ? 81.614 19.569 31.554 1.00 45.84 136 GLY A C 1
ATOM 1010 O O . GLY A 1 136 ? 80.708 19.014 30.958 1.00 45.84 136 GLY A O 1
ATOM 10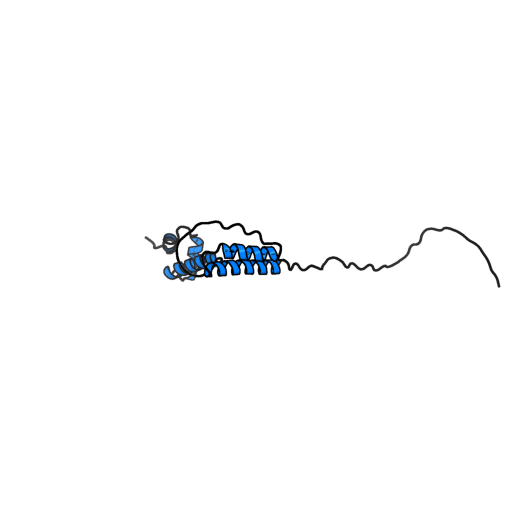11 N N . GLY A 1 137 ? 82.733 18.887 31.735 1.00 46.34 137 GLY A N 1
ATOM 1012 C CA . GLY A 1 137 ? 83.942 19.222 32.466 1.00 46.34 137 GLY A CA 1
ATOM 1013 C C . GLY A 1 137 ? 84.745 17.938 32.682 1.00 46.34 137 GLY A C 1
ATOM 1014 O O . GLY A 1 137 ? 84.175 16.857 32.731 1.00 46.34 137 GLY A O 1
ATOM 1015 N N . ASP A 1 138 ? 86.052 18.119 32.854 1.00 57.09 138 ASP A N 1
ATOM 1016 C CA . ASP A 1 138 ? 87.015 17.175 33.442 1.00 57.09 138 ASP A CA 1
ATOM 1017 C C . ASP A 1 138 ? 87.375 15.922 32.612 1.00 57.09 138 ASP A C 1
ATOM 1019 O O . ASP A 1 138 ? 86.599 14.993 32.454 1.00 57.09 138 ASP A O 1
ATOM 1023 N N . LYS A 1 139 ? 88.503 15.943 31.890 1.00 59.81 139 LYS A N 1
ATOM 1024 C CA . LYS A 1 139 ? 89.886 15.629 32.327 1.00 59.81 139 LYS A CA 1
ATOM 1025 C C . LYS A 1 139 ? 90.148 14.143 32.634 1.00 59.81 139 LYS A C 1
ATOM 1027 O O . LYS A 1 139 ? 89.509 13.556 33.498 1.00 59.81 139 LYS A O 1
ATOM 1032 N N . ARG A 1 140 ? 91.309 13.704 32.115 1.00 50.91 140 ARG A N 1
ATOM 1033 C CA . ARG A 1 140 ? 92.094 12.477 32.396 1.00 50.91 140 ARG A CA 1
ATOM 1034 C C . ARG A 1 140 ? 91.625 11.251 31.616 1.00 50.91 140 ARG A C 1
ATOM 1036 O O . ARG A 1 140 ? 90.440 11.027 31.479 1.00 50.91 140 ARG A O 1
ATOM 1043 N N . GLY A 1 141 ? 92.500 10.404 31.101 1.00 51.72 141 GLY A N 1
ATOM 1044 C CA . GLY A 1 141 ? 93.955 10.291 31.195 1.00 51.72 141 GLY A CA 1
ATOM 1045 C C . GLY A 1 141 ? 94.368 9.244 30.156 1.00 51.72 141 GLY A C 1
ATOM 1046 O O . GLY A 1 141 ? 93.576 8.373 29.821 1.00 51.72 141 GLY A O 1
ATOM 1047 N N . LYS A 1 142 ? 95.484 9.473 29.478 1.00 55.22 142 LYS A N 1
ATOM 1048 C CA . LYS A 1 142 ? 96.803 8.895 29.770 1.00 55.22 142 LYS A CA 1
ATOM 1049 C C . LYS A 1 142 ? 97.068 7.680 28.878 1.00 55.22 142 LYS A C 1
ATOM 1051 O O . LYS A 1 142 ? 96.417 6.650 28.997 1.00 55.22 142 LYS A O 1
ATOM 1056 N N . GLU A 1 143 ? 98.031 7.896 27.991 1.00 44.00 143 GLU A N 1
ATOM 1057 C CA . GLU A 1 143 ? 99.077 6.932 27.653 1.00 44.00 143 GLU A CA 1
ATOM 1058 C C . GLU A 1 143 ? 99.682 6.291 28.918 1.00 44.00 143 GLU A C 1
ATOM 1060 O O . GLU A 1 143 ? 99.761 6.992 29.967 1.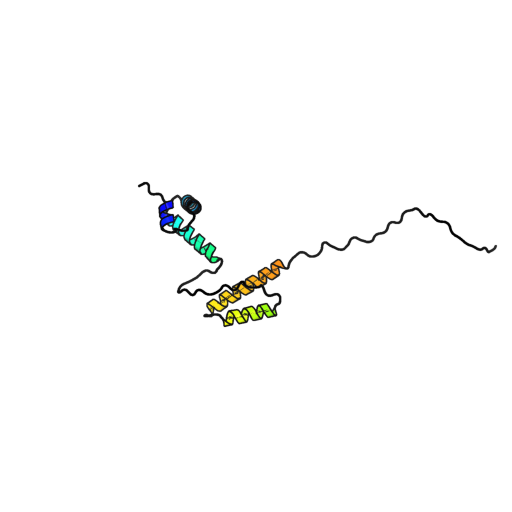00 44.00 143 GLU A O 1
#